Protein AF-A0A5V8HH87-F1 (afdb_monomer)

Solvent-accessible surface area (backbone atoms only — not comparable to full-atom values): 3494 Å² total; per-residue (Å²): 133,86,78,49,48,66,57,45,39,54,55,46,70,72,52,85,49,66,71,59,50,53,53,47,53,56,55,39,65,79,71,45,56,73,73,49,48,54,38,44,49,54,39,51,47,54,54,48,50,52,56,50,57,58,57,73,76,69,120

Foldseek 3Di:
DQDALVNLLVVVVVDPDVVVVVVCCVVCVVVPDPVSVVSNVVSVVVVVVVVVVVVVVPD

Radius of gyration: 12.5 Å; Cα contacts (8 Å, |Δi|>4): 23; chains: 1; bounding box: 26×32×25 Å

InterPro domains:
  IPR007985 Haemolysin expression modulating, HHA [PF05321] (11-49)
  IPR036666 HHA superfamily [G3DSA:1.20.1280.40] (1-56)
  IPR036666 HHA superfamily [SSF68989] (2-49)

Sequence (59 aa):
MAKTKQEWLYQLRRCSSVNTLEKIIHKNRDSLSNSERESFNSAADHRLAVRITVKEIGE

Mean predicted aligned error: 8.22 Å

Organism: Salmonella enteritidis (NCBI:txid149539)

Secondary structure (DSSP, 8-state):
-PPPHHHHHHHHHH---HHHHHHHHHHHHHH--HHHHHHHHHHHHHHHHHHHHHHHS--

Structure (mmCIF, N/CA/C/O backbone):
data_AF-A0A5V8HH87-F1
#
_entry.id   AF-A0A5V8HH87-F1
#
loop_
_atom_site.group_PDB
_atom_site.id
_atom_site.type_symbol
_atom_site.label_atom_id
_atom_site.label_alt_id
_atom_site.label_comp_id
_atom_site.label_asym_id
_atom_site.label_entity_id
_atom_site.label_seq_id
_atom_site.pdbx_PDB_ins_code
_atom_site.Cartn_x
_atom_site.Cartn_y
_atom_site.Cartn_z
_atom_site.occupancy
_atom_site.B_iso_or_equiv
_atom_site.auth_seq_id
_atom_site.auth_comp_id
_atom_site.auth_asym_id
_atom_site.auth_atom_id
_atom_site.pdbx_PDB_model_num
ATOM 1 N N . MET A 1 1 ? 13.591 9.498 -4.044 1.00 51.88 1 MET A N 1
ATOM 2 C CA . MET A 1 1 ? 13.927 8.305 -3.240 1.00 51.88 1 MET A CA 1
ATOM 3 C C . MET A 1 1 ? 12.837 7.274 -3.481 1.00 51.88 1 MET A C 1
ATOM 5 O O . MET A 1 1 ? 11.690 7.579 -3.175 1.00 51.88 1 MET A O 1
ATOM 9 N N . ALA A 1 2 ? 13.161 6.138 -4.101 1.00 60.38 2 ALA A N 1
ATOM 10 C CA . ALA A 1 2 ? 12.205 5.045 -4.297 1.00 60.38 2 ALA A 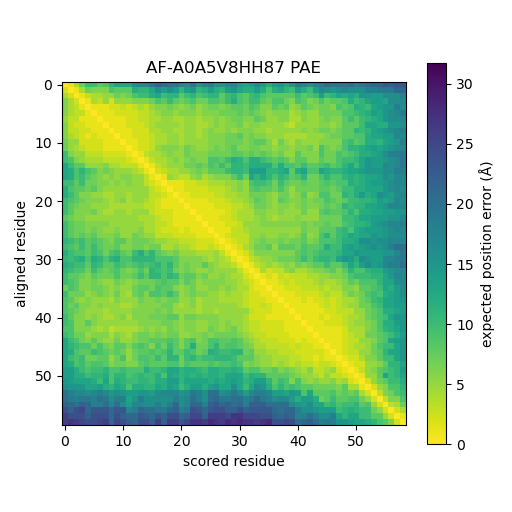CA 1
ATOM 11 C C . ALA A 1 2 ? 11.928 4.368 -2.947 1.00 60.38 2 ALA A C 1
ATOM 13 O O . ALA A 1 2 ? 12.858 4.157 -2.164 1.00 60.38 2 ALA A O 1
ATOM 14 N N . LYS A 1 3 ? 10.664 4.079 -2.643 1.00 67.69 3 LYS A N 1
ATOM 15 C CA . LYS A 1 3 ? 10.258 3.495 -1.363 1.00 67.69 3 LYS A CA 1
ATOM 16 C C . LYS A 1 3 ? 10.590 2.001 -1.367 1.00 67.69 3 LYS A C 1
ATOM 18 O O . LYS A 1 3 ? 10.313 1.280 -2.322 1.00 67.69 3 LYS A O 1
ATOM 23 N N . THR A 1 4 ? 11.180 1.495 -0.289 1.00 76.25 4 THR A N 1
ATOM 24 C CA . THR A 1 4 ? 11.537 0.068 -0.213 1.00 76.25 4 THR A CA 1
ATOM 25 C C . THR A 1 4 ? 10.332 -0.802 0.163 1.00 76.25 4 THR A C 1
ATOM 27 O O . THR A 1 4 ? 9.397 -0.354 0.829 1.00 76.25 4 THR A O 1
ATOM 30 N N . LYS A 1 5 ? 10.366 -2.095 -0.198 1.00 71.56 5 LYS A N 1
ATOM 31 C CA . LYS A 1 5 ? 9.373 -3.114 0.214 1.00 71.56 5 LYS A CA 1
ATOM 32 C C . LYS A 1 5 ? 9.032 -3.047 1.712 1.00 71.56 5 LYS A C 1
ATOM 34 O O . LYS A 1 5 ? 7.875 -3.224 2.089 1.00 71.56 5 LYS A O 1
ATOM 39 N N . GLN A 1 6 ? 10.026 -2.815 2.572 1.00 76.44 6 GLN A N 1
ATOM 40 C CA . GLN A 1 6 ? 9.827 -2.740 4.023 1.00 76.44 6 GLN A CA 1
ATOM 41 C C . GLN A 1 6 ? 8.995 -1.526 4.440 1.00 76.44 6 GLN A C 1
ATOM 43 O O . GLN A 1 6 ? 8.126 -1.658 5.302 1.00 76.44 6 GLN A O 1
ATOM 48 N N . GLU A 1 7 ? 9.211 -0.369 3.815 1.00 79.81 7 GLU A N 1
ATOM 49 C CA . GLU A 1 7 ? 8.382 0.810 4.059 1.00 79.81 7 GLU A CA 1
ATOM 50 C C . GLU A 1 7 ? 6.937 0.577 3.615 1.00 79.81 7 GLU A C 1
ATOM 52 O O . GLU A 1 7 ? 6.008 0.903 4.359 1.00 79.81 7 GLU A O 1
ATOM 57 N N . TRP A 1 8 ? 6.739 -0.064 2.457 1.00 76.88 8 TRP A N 1
ATOM 58 C CA . TRP A 1 8 ? 5.407 -0.460 1.999 1.00 76.88 8 TRP A CA 1
ATOM 59 C C . TRP A 1 8 ? 4.729 -1.409 2.985 1.00 76.88 8 TRP A C 1
ATOM 61 O O . TRP A 1 8 ? 3.608 -1.139 3.405 1.00 76.88 8 TRP A O 1
ATOM 71 N N . LEU A 1 9 ? 5.419 -2.457 3.444 1.00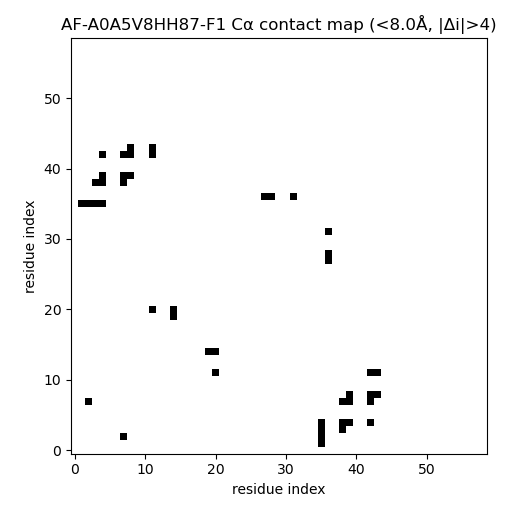 76.06 9 LEU A N 1
ATOM 72 C CA . LEU A 1 9 ? 4.911 -3.371 4.472 1.00 76.06 9 LEU A CA 1
ATOM 73 C C . LEU A 1 9 ? 4.536 -2.652 5.772 1.00 76.06 9 LEU A C 1
ATOM 75 O O . LEU A 1 9 ? 3.540 -3.010 6.399 1.00 76.06 9 LEU A O 1
ATOM 79 N N . TYR A 1 10 ? 5.309 -1.650 6.191 1.00 80.81 10 TYR A N 1
ATOM 80 C CA . TYR A 1 10 ? 5.044 -0.908 7.423 1.00 80.81 10 TYR A CA 1
ATOM 81 C C . TYR A 1 10 ? 3.808 -0.006 7.303 1.00 80.81 10 TYR A C 1
ATOM 83 O O . TYR A 1 10 ? 2.978 0.038 8.215 1.00 80.81 10 TYR A O 1
ATOM 91 N N . GLN A 1 11 ? 3.644 0.676 6.166 1.00 75.25 11 GLN A N 1
ATOM 92 C CA . GLN A 1 11 ? 2.448 1.476 5.879 1.00 75.25 11 GLN A CA 1
ATOM 93 C C . GLN A 1 11 ? 1.209 0.601 5.710 1.00 75.25 11 GLN A C 1
ATOM 95 O O . GLN A 1 11 ? 0.158 0.899 6.280 1.00 75.25 11 GLN A O 1
ATOM 100 N N . LEU A 1 12 ? 1.358 -0.511 4.984 1.0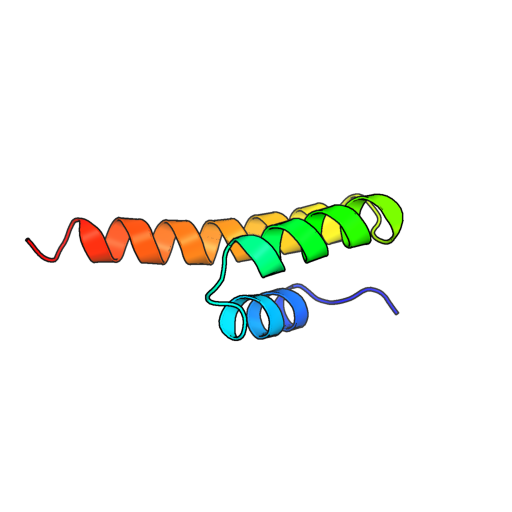0 73.06 12 LEU A N 1
ATOM 101 C CA . LEU A 1 12 ? 0.325 -1.520 4.829 1.00 73.06 12 LEU A CA 1
ATOM 102 C C . LEU A 1 12 ? -0.083 -2.038 6.200 1.00 73.06 12 LEU A C 1
ATOM 104 O O . LEU A 1 12 ? -1.257 -1.941 6.512 1.00 73.06 12 LEU A O 1
ATOM 108 N N . ARG A 1 13 ? 0.845 -2.479 7.064 1.00 72.19 13 ARG A N 1
ATOM 109 C CA . ARG A 1 13 ? 0.526 -2.943 8.429 1.00 72.19 13 ARG A CA 1
ATOM 110 C C . ARG A 1 13 ? -0.288 -1.941 9.244 1.00 72.19 13 ARG A C 1
ATOM 112 O O . ARG A 1 13 ? -1.180 -2.372 9.967 1.00 72.19 13 ARG A O 1
ATOM 119 N N . ARG A 1 14 ? -0.012 -0.638 9.119 1.00 72.06 14 ARG A N 1
ATOM 120 C CA . ARG A 1 14 ? -0.808 0.413 9.778 1.00 72.06 14 ARG A CA 1
ATOM 121 C C . ARG A 1 14 ? -2.186 0.622 9.147 1.00 72.06 14 ARG A C 1
ATOM 123 O O . ARG A 1 14 ? -3.105 1.054 9.835 1.00 72.06 14 ARG A O 1
ATOM 130 N N . CYS A 1 15 ? -2.359 0.293 7.872 1.00 66.31 15 CYS A N 1
ATOM 131 C CA . CYS A 1 15 ? -3.661 0.287 7.217 1.00 66.31 15 CYS A CA 1
ATOM 132 C C . CYS A 1 15 ? -4.374 -1.058 7.442 1.00 66.31 15 CYS A C 1
ATOM 134 O O . CYS A 1 15 ? -4.058 -2.070 6.814 1.00 66.31 15 CYS A O 1
ATOM 136 N N . SER A 1 16 ? -5.380 -1.069 8.319 1.00 65.94 16 SER A N 1
ATOM 137 C CA . SER A 1 16 ? -6.362 -2.169 8.391 1.00 65.94 16 SER A CA 1
ATOM 138 C C . SER A 1 16 ? -7.539 -1.983 7.428 1.00 65.94 16 SER A C 1
ATOM 140 O O . SER A 1 16 ? -8.254 -2.940 7.140 1.00 65.94 16 SER A O 1
ATOM 142 N N . SER A 1 17 ? -7.736 -0.770 6.905 1.00 74.00 17 SER A N 1
ATOM 143 C CA . SER A 1 17 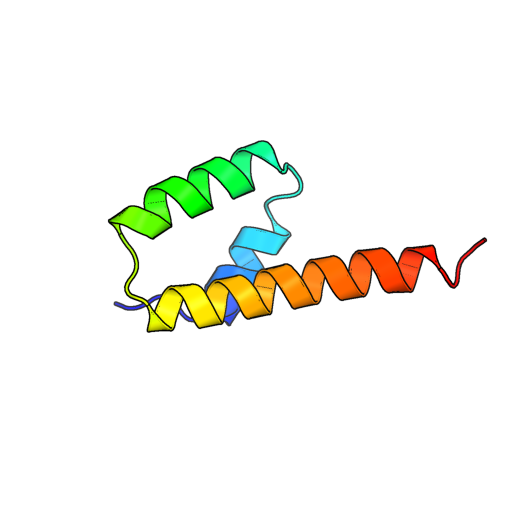? -8.893 -0.425 6.078 1.00 74.00 17 SER A CA 1
ATOM 144 C C . SER A 1 17 ? -8.590 -0.564 4.589 1.00 74.00 17 SER A C 1
ATOM 146 O O . SER A 1 17 ? -7.696 0.102 4.061 1.00 74.00 17 SER A O 1
ATOM 148 N N . VAL A 1 18 ? -9.403 -1.365 3.896 1.00 74.38 18 VAL A N 1
ATOM 149 C CA . VAL A 1 18 ? -9.337 -1.556 2.435 1.00 74.38 18 VAL A CA 1
ATOM 150 C C . VAL A 1 18 ? -9.505 -0.225 1.692 1.00 74.38 18 VAL A C 1
ATOM 152 O O . VAL A 1 18 ? -8.813 0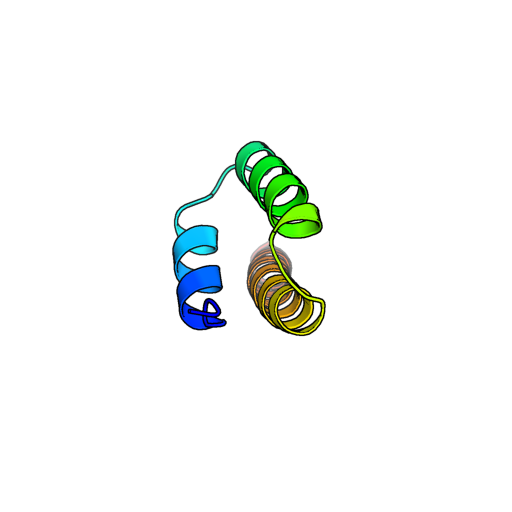.025 0.716 1.00 74.38 18 VAL A O 1
ATOM 155 N N . ASN A 1 19 ? -10.329 0.694 2.205 1.00 76.81 19 ASN A N 1
ATOM 156 C CA . ASN A 1 19 ? -10.511 2.016 1.595 1.00 76.81 19 ASN A CA 1
ATOM 157 C C . ASN A 1 19 ? -9.215 2.851 1.545 1.00 76.81 19 ASN A C 1
ATOM 159 O O . ASN A 1 19 ? -8.954 3.551 0.566 1.00 76.81 19 ASN A O 1
ATOM 163 N N . THR A 1 20 ? -8.375 2.756 2.579 1.00 78.12 20 THR A N 1
ATOM 164 C CA . THR A 1 20 ? -7.070 3.429 2.590 1.00 78.12 20 THR A CA 1
ATOM 165 C C . THR A 1 20 ? -6.106 2.756 1.619 1.00 78.12 20 THR A C 1
ATOM 167 O O . THR A 1 20 ? -5.359 3.446 0.929 1.00 78.12 20 THR A O 1
ATOM 170 N N . LEU A 1 21 ? -6.158 1.423 1.518 1.00 74.56 21 LEU A N 1
ATOM 171 C CA . LEU A 1 21 ? -5.372 0.651 0.557 1.00 74.56 21 LEU A CA 1
ATOM 172 C C . LEU A 1 21 ? -5.690 1.064 -0.888 1.00 74.56 21 LEU A C 1
ATOM 174 O O . LEU A 1 21 ? -4.775 1.360 -1.649 1.00 74.56 21 LEU A O 1
ATOM 178 N N . GLU A 1 22 ? -6.972 1.173 -1.230 1.00 76.50 22 GLU A N 1
ATOM 179 C CA . GLU A 1 22 ? -7.464 1.602 -2.547 1.00 76.50 22 GLU A CA 1
ATOM 180 C C . GLU A 1 22 ? -6.969 3.009 -2.913 1.00 76.50 22 GLU A C 1
ATOM 182 O O . GLU A 1 22 ? -6.421 3.232 -3.995 1.00 76.50 22 GLU A O 1
ATOM 187 N N . LYS A 1 23 ? -7.067 3.967 -1.979 1.00 81.50 23 LYS A N 1
ATOM 188 C CA . LYS A 1 23 ? -6.545 5.332 -2.175 1.00 81.50 23 LYS A CA 1
ATOM 189 C C . LYS A 1 23 ? -5.037 5.351 -2.406 1.00 81.50 23 LYS A C 1
ATOM 191 O O . LYS A 1 23 ? -4.554 6.115 -3.242 1.00 81.50 23 LYS A O 1
ATOM 196 N N . ILE A 1 24 ? -4.300 4.528 -1.663 1.00 76.38 24 ILE A N 1
ATOM 197 C CA . ILE A 1 24 ? -2.854 4.370 -1.815 1.00 76.38 24 ILE A CA 1
ATOM 198 C C . ILE A 1 24 ? -2.560 3.776 -3.191 1.00 76.38 24 ILE A C 1
ATOM 200 O O . ILE A 1 24 ? -1.774 4.367 -3.914 1.00 76.38 24 ILE A O 1
ATOM 204 N N . ILE A 1 25 ? -3.213 2.691 -3.609 1.00 76.06 25 ILE A N 1
ATOM 205 C CA . ILE A 1 25 ? -3.019 2.085 -4.937 1.00 76.06 25 ILE A CA 1
ATOM 206 C C . ILE A 1 25 ? -3.290 3.100 -6.048 1.00 76.06 25 ILE A C 1
ATOM 208 O O . ILE A 1 25 ? -2.512 3.183 -6.995 1.00 76.06 25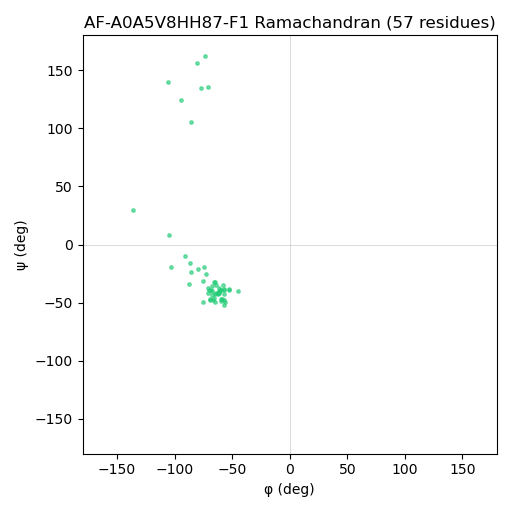 ILE A O 1
ATOM 212 N N . HIS A 1 26 ? -4.345 3.905 -5.925 1.00 80.88 26 HIS A N 1
ATOM 213 C CA . HIS A 1 26 ? -4.689 4.898 -6.935 1.00 80.88 26 HIS A CA 1
ATOM 214 C C . HIS A 1 26 ? -3.642 6.018 -7.029 1.00 80.88 26 HIS A C 1
ATOM 216 O O . HIS A 1 26 ? -3.133 6.288 -8.114 1.00 80.88 26 HIS A O 1
ATOM 222 N N . LYS A 1 27 ? -3.220 6.588 -5.889 1.00 78.56 27 LYS A N 1
ATOM 223 C CA . LYS A 1 27 ? -2.115 7.565 -5.841 1.00 78.56 27 LYS A CA 1
ATOM 224 C C . LYS A 1 27 ? -0.798 6.984 -6.349 1.00 78.56 27 LYS A C 1
ATOM 226 O O . LYS A 1 27 ? -0.032 7.662 -7.018 1.00 78.56 27 LYS A O 1
ATOM 231 N N . ASN A 1 28 ? -0.528 5.728 -6.024 1.00 73.62 28 ASN A N 1
ATOM 232 C CA . ASN A 1 28 ? 0.702 5.053 -6.405 1.00 73.62 28 ASN A CA 1
ATOM 233 C C . ASN A 1 28 ? 0.686 4.559 -7.852 1.00 73.62 28 ASN A C 1
ATOM 235 O O . ASN A 1 28 ? 1.743 4.383 -8.434 1.00 73.62 28 ASN A O 1
ATOM 239 N N . ARG A 1 29 ? -0.477 4.371 -8.478 1.00 71.31 29 ARG A N 1
ATOM 240 C CA . ARG A 1 29 ? -0.566 4.093 -9.917 1.00 71.31 29 ARG A CA 1
ATOM 241 C C . ARG A 1 29 ? -0.095 5.277 -10.755 1.00 71.31 29 ARG A C 1
ATOM 243 O O . ARG A 1 29 ? 0.450 5.048 -11.825 1.00 71.31 29 ARG A O 1
ATOM 250 N N . ASP A 1 30 ? -0.307 6.486 -10.251 1.00 69.00 30 ASP A N 1
ATOM 251 C CA . ASP A 1 30 ? 0.134 7.734 -10.874 1.00 69.00 30 ASP A CA 1
ATOM 252 C C . ASP A 1 30 ? 1.567 8.114 -10.453 1.00 69.00 30 ASP A C 1
ATOM 254 O O . ASP A 1 30 ? 2.345 8.632 -11.245 1.00 69.00 30 ASP A O 1
ATOM 258 N N . SER A 1 31 ? 1.947 7.794 -9.208 1.00 69.50 31 SER A N 1
ATOM 259 C CA . SER A 1 31 ? 3.202 8.255 -8.600 1.00 69.50 31 SER A CA 1
ATOM 260 C C . SER A 1 31 ? 4.334 7.210 -8.539 1.00 69.50 31 SER A C 1
ATOM 262 O O . SER A 1 31 ? 5.491 7.604 -8.404 1.00 69.50 31 SER A O 1
ATOM 264 N N . LEU A 1 32 ? 4.055 5.901 -8.647 1.00 70.50 32 LEU A N 1
ATOM 265 C CA . LEU A 1 32 ? 5.068 4.831 -8.620 1.00 70.50 32 LEU A CA 1
ATOM 266 C C . LEU A 1 32 ? 5.331 4.228 -9.997 1.00 70.50 32 LEU A C 1
ATOM 268 O O . LEU A 1 32 ? 4.418 3.896 -10.752 1.00 70.50 32 LEU A O 1
ATOM 272 N N . SER A 1 33 ? 6.609 3.953 -10.251 1.00 74.38 33 SER A N 1
ATOM 273 C CA . SER A 1 33 ? 7.055 3.144 -11.386 1.00 74.38 33 SER A CA 1
ATOM 274 C C . SER A 1 33 ? 6.768 1.650 -11.195 1.00 74.38 33 SER A C 1
ATOM 276 O O . SER A 1 33 ? 6.561 1.167 -10.078 1.00 74.38 33 SER A O 1
ATOM 278 N N . ASN A 1 34 ? 6.801 0.897 -12.299 1.00 74.75 34 ASN A N 1
ATOM 279 C CA . ASN A 1 34 ? 6.462 -0.529 -12.336 1.00 74.75 34 ASN A CA 1
ATOM 280 C C . ASN A 1 34 ? 7.235 -1.372 -11.298 1.00 74.75 34 ASN A C 1
ATOM 282 O O . ASN A 1 34 ? 6.633 -2.200 -10.622 1.00 74.75 34 ASN A O 1
ATOM 286 N N . SER A 1 35 ? 8.525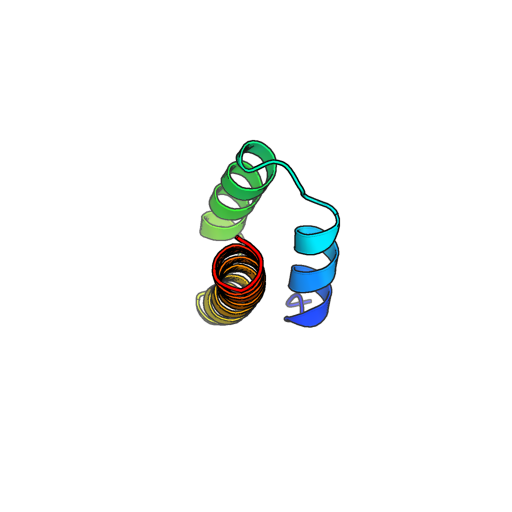 -1.091 -11.077 1.00 75.75 35 SER A N 1
ATOM 287 C CA . SER A 1 35 ? 9.342 -1.796 -10.072 1.00 75.75 35 SER A CA 1
ATOM 288 C C . SER A 1 35 ? 8.879 -1.590 -8.624 1.00 75.75 35 SER A C 1
ATOM 290 O O . SER A 1 35 ? 8.949 -2.509 -7.806 1.00 75.75 35 SER A O 1
ATOM 292 N N . GLU A 1 36 ? 8.376 -0.403 -8.276 1.00 73.50 36 GLU A N 1
ATOM 293 C CA . GLU A 1 36 ? 7.824 -0.170 -6.936 1.00 73.50 36 GLU A CA 1
ATOM 294 C C . GLU A 1 36 ? 6.442 -0.815 -6.777 1.00 73.50 36 GLU A C 1
ATOM 296 O O . GLU A 1 36 ? 6.117 -1.310 -5.695 1.00 73.50 36 GLU A O 1
ATOM 301 N N . ARG A 1 37 ? 5.653 -0.898 -7.860 1.00 75.69 37 ARG A N 1
ATOM 302 C CA . ARG A 1 37 ? 4.379 -1.637 -7.863 1.00 75.69 37 ARG A CA 1
ATOM 303 C C . ARG A 1 37 ? 4.585 -3.118 -7.570 1.00 75.69 37 ARG A C 1
ATOM 305 O O . ARG A 1 37 ? 3.806 -3.670 -6.803 1.00 75.69 37 ARG A O 1
ATOM 312 N N . GLU A 1 38 ? 5.614 -3.751 -8.127 1.00 80.62 38 GLU A N 1
ATOM 313 C CA . GLU A 1 38 ? 5.921 -5.159 -7.833 1.00 80.62 38 GLU A CA 1
ATOM 314 C C . GLU A 1 38 ? 6.262 -5.377 -6.354 1.00 80.62 38 GLU A C 1
ATOM 316 O O . GLU A 1 38 ? 5.741 -6.297 -5.716 1.00 80.62 38 GLU A O 1
ATOM 321 N N . SER A 1 39 ? 7.061 -4.473 -5.778 1.00 78.06 39 SER A N 1
ATOM 322 C CA . SER A 1 39 ? 7.406 -4.499 -4.351 1.00 78.06 39 SER A CA 1
ATOM 323 C C . SER A 1 39 ? 6.175 -4.325 -3.455 1.00 78.06 39 SER A C 1
ATOM 325 O O . SER A 1 39 ? 6.031 -5.024 -2.449 1.00 78.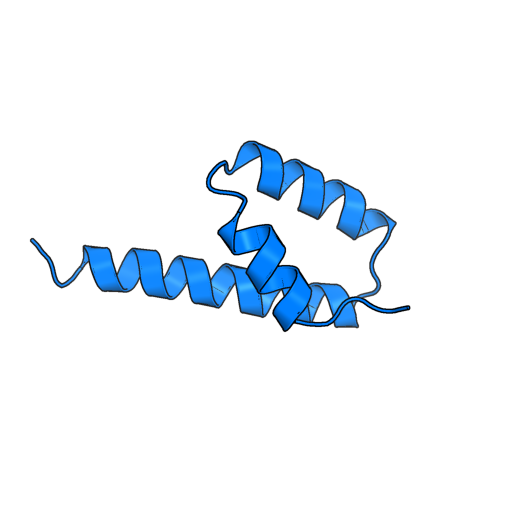06 39 SER A O 1
ATOM 327 N N . PHE A 1 40 ? 5.272 -3.413 -3.825 1.00 77.88 40 PHE A N 1
ATOM 328 C CA . PHE A 1 40 ? 4.005 -3.196 -3.130 1.00 77.88 40 PHE A CA 1
ATOM 329 C C . PHE A 1 40 ? 3.071 -4.406 -3.242 1.00 77.88 40 PHE A C 1
ATOM 331 O O . PHE A 1 40 ? 2.504 -4.836 -2.239 1.00 77.88 40 PHE A O 1
ATOM 338 N N . ASN A 1 41 ? 2.929 -4.972 -4.442 1.00 78.00 41 ASN A N 1
ATOM 339 C CA . ASN A 1 41 ? 2.029 -6.093 -4.694 1.00 78.00 41 ASN A CA 1
ATOM 340 C C . ASN A 1 41 ? 2.488 -7.340 -3.927 1.00 78.00 41 ASN A C 1
ATOM 342 O O . ASN A 1 41 ? 1.693 -7.948 -3.223 1.00 78.00 41 ASN A O 1
ATOM 346 N N . SER A 1 42 ? 3.797 -7.618 -3.913 1.00 80.94 42 SER A N 1
ATOM 347 C CA . SER A 1 42 ? 4.382 -8.686 -3.087 1.00 80.94 42 SER A CA 1
ATOM 348 C C . SER A 1 42 ? 4.138 -8.484 -1.585 1.00 80.94 42 SER A C 1
ATOM 350 O O . SER A 1 42 ? 3.898 -9.436 -0.848 1.00 80.94 42 SER A O 1
ATOM 352 N N . ALA A 1 43 ? 4.207 -7.241 -1.097 1.00 79.12 43 ALA A N 1
ATOM 353 C CA . ALA A 1 43 ? 3.947 -6.920 0.306 1.00 79.12 43 ALA A CA 1
ATOM 354 C C . ALA A 1 43 ? 2.466 -7.081 0.694 1.00 79.12 43 ALA A C 1
ATOM 356 O O . ALA A 1 43 ? 2.159 -7.532 1.802 1.00 79.12 43 ALA A O 1
ATOM 357 N N . ALA A 1 44 ? 1.555 -6.691 -0.200 1.00 75.94 44 ALA A N 1
ATOM 358 C CA . ALA A 1 44 ? 0.117 -6.842 -0.019 1.00 75.94 44 ALA A CA 1
ATOM 359 C C . ALA A 1 44 ? -0.302 -8.317 -0.083 1.00 75.94 44 ALA A C 1
ATOM 361 O O . ALA A 1 44 ? -1.003 -8.775 0.819 1.00 75.94 44 ALA A O 1
ATOM 362 N N . ASP A 1 45 ? 0.193 -9.054 -1.080 1.00 80.19 45 ASP A N 1
ATOM 363 C CA . ASP A 1 45 ? -0.005 -10.495 -1.238 1.00 80.19 45 ASP A CA 1
ATOM 364 C C . ASP A 1 45 ? 0.469 -11.254 0.002 1.00 80.19 45 ASP A C 1
ATOM 366 O O . ASP A 1 45 ? -0.318 -11.960 0.616 1.00 80.19 45 ASP A O 1
ATOM 370 N N . HIS A 1 46 ? 1.685 -10.989 0.491 1.00 78.38 46 HIS A N 1
ATOM 371 C CA . HIS A 1 46 ? 2.189 -11.630 1.706 1.00 78.38 46 HIS A CA 1
ATOM 372 C C . HIS A 1 46 ? 1.282 -11.392 2.930 1.00 78.38 46 HIS A C 1
ATOM 374 O O . HIS A 1 46 ? 1.047 -12.307 3.717 1.00 78.38 46 HIS A O 1
ATOM 380 N N . ARG A 1 47 ? 0.714 -10.185 3.099 1.00 71.50 47 ARG A N 1
ATOM 381 C CA . ARG A 1 47 ? -0.272 -9.925 4.170 1.00 71.50 47 ARG A CA 1
ATOM 382 C C . ARG A 1 47 ? -1.593 -10.653 3.942 1.00 71.50 47 ARG A C 1
ATOM 384 O O . ARG A 1 47 ? -2.198 -11.085 4.921 1.00 71.50 47 ARG A O 1
ATOM 391 N N . LEU A 1 48 ? -2.068 -10.722 2.702 1.00 71.38 48 LEU A N 1
ATOM 392 C CA . LEU A 1 48 ? -3.314 -11.402 2.353 1.00 71.38 48 LEU A CA 1
ATOM 393 C C . LEU A 1 48 ? -3.170 -12.912 2.523 1.00 71.38 48 LEU A C 1
ATOM 395 O O . LEU A 1 48 ? -3.994 -13.501 3.208 1.00 71.38 48 LEU A O 1
ATOM 399 N N . ALA A 1 49 ? -2.096 -13.505 2.012 1.00 75.38 49 ALA A N 1
ATOM 400 C CA . ALA A 1 49 ? -1.760 -14.912 2.171 1.00 75.38 49 ALA A CA 1
ATOM 401 C C . ALA A 1 49 ? -1.659 -15.295 3.650 1.00 75.38 49 ALA A C 1
ATOM 403 O O . ALA A 1 49 ? -2.318 -16.235 4.075 1.00 75.38 49 ALA A O 1
ATOM 404 N N . VAL A 1 50 ? -0.942 -14.516 4.472 1.00 67.88 50 VAL A N 1
ATOM 405 C CA . VAL A 1 50 ? -0.908 -14.753 5.926 1.00 67.88 50 VAL A CA 1
ATOM 406 C C . VAL A 1 50 ? -2.306 -14.616 6.538 1.00 67.88 50 VAL A C 1
ATOM 408 O O . VAL A 1 50 ? -2.685 -15.412 7.383 1.00 67.88 50 VAL A O 1
ATOM 411 N N . ARG A 1 51 ? -3.125 -13.652 6.112 1.00 61.81 51 ARG A N 1
ATOM 412 C CA . ARG A 1 51 ? -4.491 -13.494 6.638 1.00 61.81 51 ARG A CA 1
ATOM 413 C C . ARG A 1 51 ? -5.433 -14.638 6.242 1.00 61.81 51 ARG A C 1
ATOM 415 O O . ARG A 1 51 ? -6.304 -14.976 7.035 1.00 61.81 51 ARG A O 1
ATOM 422 N N . ILE A 1 52 ? -5.294 -15.179 5.034 1.00 61.84 52 ILE A N 1
ATOM 423 C CA . ILE A 1 52 ? -6.094 -16.296 4.517 1.00 61.84 52 ILE A CA 1
ATOM 424 C C . ILE A 1 52 ? -5.629 -17.603 5.171 1.00 61.84 52 ILE A C 1
ATOM 426 O O . ILE A 1 52 ? -6.442 -18.272 5.799 1.00 61.84 52 ILE A O 1
ATOM 430 N N . THR A 1 53 ? -4.317 -17.869 5.187 1.00 61.28 53 THR A N 1
ATOM 431 C CA . THR A 1 53 ? -3.747 -19.093 5.774 1.00 61.28 53 THR A CA 1
ATOM 432 C C . THR A 1 53 ? -3.960 -19.185 7.290 1.00 61.28 53 THR A C 1
ATOM 434 O O . THR A 1 53 ? -4.164 -20.258 7.844 1.00 61.28 53 THR A O 1
ATOM 437 N N . VAL A 1 54 ? -3.981 -18.053 8.000 1.00 59.03 54 VAL A N 1
ATOM 438 C CA . VAL A 1 54 ? -4.296 -18.048 9.439 1.00 59.03 54 VAL A CA 1
ATOM 439 C C . VAL A 1 54 ? -5.797 -18.260 9.686 1.00 59.03 54 VAL A C 1
ATOM 441 O O . VAL A 1 54 ? -6.184 -18.654 10.781 1.00 59.03 54 VAL A O 1
ATOM 444 N N . LYS A 1 55 ? -6.657 -18.037 8.684 1.00 51.97 55 LYS A N 1
ATOM 445 C CA . LYS A 1 55 ? -8.104 -18.257 8.791 1.00 51.97 55 LYS A CA 1
ATOM 446 C C . LYS A 1 55 ? -8.513 -19.706 8.491 1.00 51.97 55 LYS A C 1
ATOM 448 O O . LYS A 1 55 ? -9.545 -20.135 8.981 1.00 51.97 55 LYS A O 1
ATOM 453 N N . GLU A 1 56 ? -7.712 -20.451 7.733 1.00 48.72 56 GLU A N 1
ATOM 454 C CA . GLU A 1 56 ? -7.969 -21.859 7.366 1.00 48.72 56 GLU A CA 1
ATOM 455 C C . GLU A 1 56 ? -7.369 -22.895 8.343 1.00 48.72 56 GLU A C 1
ATOM 457 O O . GLU A 1 56 ? -7.720 -24.065 8.265 1.00 48.72 56 GLU A O 1
ATOM 462 N N . ILE A 1 57 ? -6.516 -22.485 9.294 1.00 52.72 57 ILE A N 1
ATOM 463 C CA . ILE A 1 57 ? -5.921 -23.371 10.327 1.00 52.72 57 ILE A CA 1
ATOM 464 C C . ILE A 1 57 ? -6.578 -23.175 11.715 1.00 52.72 57 ILE A C 1
ATOM 466 O O . ILE A 1 57 ? -6.105 -23.694 12.723 1.00 52.72 57 ILE A O 1
ATOM 470 N N . GLY A 1 58 ? -7.664 -22.402 11.796 1.00 53.06 58 GLY A N 1
ATOM 471 C CA . GLY A 1 58 ? -8.274 -21.978 13.061 1.00 53.06 58 GLY A CA 1
ATOM 472 C C . GLY A 1 58 ? -9.796 -22.071 13.116 1.00 53.06 58 GLY A C 1
ATOM 473 O O . GLY A 1 58 ? -10.397 -21.260 13.820 1.00 53.06 58 GLY A O 1
ATOM 474 N N . GLU A 1 59 ? -10.402 -23.011 12.391 1.00 39.75 59 GLU A N 1
ATOM 475 C CA . GLU A 1 59 ? -11.803 -23.420 12.579 1.00 39.75 59 GLU A CA 1
ATOM 476 C C . GLU A 1 59 ? -11.902 -24.948 12.661 1.00 39.75 59 GLU A C 1
ATOM 478 O O . GLU A 1 59 ? -11.237 -25.622 11.840 1.00 39.75 59 GLU A O 1
#

Nearest PDB structures (foldseek):
  4icg-assembly1_C  TM=7.449E-01  e=2.067E-02  Salmonella enterica subsp. enteric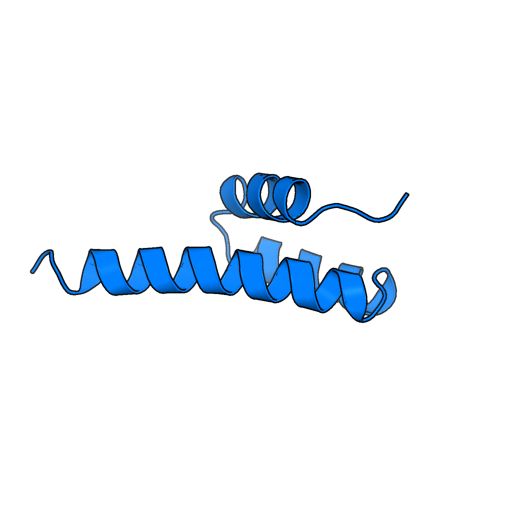a serovar Typhimurium str. LT2

pLDDT: mean 71.25, std 9.11, range [39.75, 81.5]